Protein AF-A0A447TKM1-F1 (afdb_monomer)

pLDDT: mean 77.54, std 20.13, range [31.88, 95.56]

InterPro domains:
  IPR003439 ABC transporter-like, ATP-binding domain [PF00005] (3-108)
  IPR027417 P-loop containing nucleoside triphosphate hydrolase [G3DSA:3.40.50.300] (3-109)
  IPR027417 P-loop containing nucleoside triphosphate hydrolase [SSF52540] (2-111)
  IPR039421 Type 1 protein exporter [PTHR24221] (2-110)

Nearest PDB structures (foldseek):
  4q7l-assembly3_C  TM=9.413E-01  e=9.720E-08  Thermotoga maritima MSB8
  4q7m-assembly1_B  TM=8.800E-01  e=9.609E-07  Thermotoga maritima MSB8
  2fgk-assembly2_B  TM=8.480E-01  e=7.895E-07  Escherichia coli
  7ekl-assembly1_A  TM=8.953E-01  e=1.849E-06  Homo sapiens
  7ekm-assembly1_B  TM=8.953E-01  e=3.122E-06  Homo sapiens

Solvent-accessible surface area (backbone atoms only — not comparable to full-atom values): 9598 Å² total; per-residue (Å²): 136,85,78,88,85,82,87,86,84,60,92,91,66,87,84,85,91,83,75,63,90,88,70,42,67,69,54,53,55,35,46,77,66,58,78,48,85,79,96,68,90,84,59,65,60,98,82,42,51,63,85,82,52,55,66,67,67,52,51,77,73,50,92,82,85,62,96,79,78,80,73,61,75,36,23,67,63,58,56,60,30,66,82,45,76,86,58,51,72,67,56,50,51,50,52,29,48,79,65,73,36,44,67,61,52,61,69,38,58,40,100,86,74,46,68,36,89,80,68,44,58,22,72,66,68,70,60,60,75,65,79,84,72,83,84,83,82,81,89,132

Mean predicted aligned error: 11.64 Å

Foldseek 3Di:
DDPDDDDDDDPPDDDDDDDDPPPCPVVVVCVQLCVDDDPDDFDDDVNDTPVPDDSVVSVLPDDDDDPDDDQAQWAPQVSQCVNPVPDDPVRSLVVCVVVVNNVVQQPDADPVGDGRPPTDTRPVVVVVVVVVPDDDDDDD

Radius of gyration: 20.11 Å; Cα contacts (8 Å, |Δi|>4): 84; chains: 1; bounding box: 52×45×44 Å

Organism: Chromobacterium violaceum (NCBI:txid536)

Secondary structure (DSSP, 8-state):
---S------TT--------TTSSHHHHHHHHTTSS--SSS--EETTEEGGGS-HHHHHTT-----SSPPPPSS-HHHHHHTT-TT--HHHHHHHHHHTT-HHHHHH-B-TTS-BTTS---TTSSSGGGGTTS--PPP--

Sequence (140 aa):
MISGLNLTIRPGEKIGLVGRSGAGKSTIVNLLLRFYDLDGGRILIDGQDIAGVTQDSLRAKVGMVTQDTSLLHRSVRDNLLYGRPDASDEQMIEAARRAEADDFIRALTDPKGASATRRMSGSAASSCRAASGSASPSRG

Structure (mmCIF, N/CA/C/O backbone):
data_AF-A0A447TKM1-F1
#
_entry.id   AF-A0A447TKM1-F1
#
loop_
_atom_site.group_PDB
_atom_site.id
_atom_site.type_symbol
_atom_site.label_atom_id
_atom_site.label_alt_id
_atom_site.label_comp_id
_atom_site.label_asym_id
_atom_site.label_entity_id
_atom_site.label_seq_id
_atom_site.pdbx_PDB_ins_code
_atom_site.Cartn_x
_atom_site.Cartn_y
_atom_site.Cartn_z
_atom_site.occupancy
_atom_site.B_iso_or_equiv
_atom_site.auth_seq_id
_atom_site.auth_comp_id
_atom_site.auth_asym_id
_atom_site.auth_atom_id
_atom_site.pdbx_PDB_model_num
ATOM 1 N N . MET A 1 1 ? 1.033 4.183 21.525 1.00 61.50 1 MET A N 1
ATOM 2 C CA . MET A 1 1 ? -0.369 3.767 21.320 1.00 61.50 1 MET A CA 1
ATOM 3 C C . MET A 1 1 ? -1.129 4.890 20.644 1.00 61.50 1 MET A C 1
ATOM 5 O O . MET A 1 1 ? -0.795 6.046 20.877 1.00 61.50 1 MET A O 1
ATOM 9 N N . ILE A 1 2 ? -2.102 4.548 19.803 1.00 77.56 2 ILE A N 1
ATOM 10 C CA . ILE A 1 2 ? -3.022 5.501 19.172 1.00 77.56 2 ILE A CA 1
ATOM 11 C C . ILE A 1 2 ? -4.367 5.345 19.867 1.00 77.56 2 ILE A C 1
ATOM 13 O O . ILE A 1 2 ? -4.794 4.221 20.112 1.00 77.56 2 ILE A O 1
ATOM 17 N N . SER A 1 3 ? -5.029 6.454 20.181 1.00 81.81 3 SER A N 1
ATOM 18 C CA . SER A 1 3 ? -6.308 6.435 20.889 1.00 81.81 3 SER A CA 1
ATOM 19 C C . SER A 1 3 ? -7.255 7.460 20.276 1.00 81.81 3 SER A C 1
ATOM 21 O O . SER A 1 3 ? -6.844 8.581 19.987 1.00 81.81 3 SER A O 1
ATOM 23 N N . GLY A 1 4 ? -8.513 7.064 20.062 1.00 84.69 4 GLY A N 1
ATOM 24 C CA . GLY A 1 4 ? -9.586 7.964 19.621 1.00 84.69 4 GLY A CA 1
ATOM 25 C C . GLY A 1 4 ? -9.461 8.509 18.193 1.00 84.69 4 GLY A C 1
ATOM 26 O O . GLY A 1 4 ? -10.045 9.546 17.895 1.00 84.69 4 GLY A O 1
ATOM 27 N N . LEU A 1 5 ? -8.713 7.846 17.304 1.00 88.88 5 LEU A N 1
ATOM 28 C CA . LEU A 1 5 ? -8.632 8.258 15.902 1.00 88.88 5 LEU A CA 1
ATOM 29 C C . LEU A 1 5 ? -9.955 7.955 15.186 1.00 88.88 5 LEU A C 1
ATOM 31 O O . LEU A 1 5 ? -10.342 6.796 15.059 1.00 88.88 5 LEU A O 1
ATOM 35 N N . ASN A 1 6 ? -10.614 8.994 14.677 1.00 92.19 6 ASN A N 1
ATOM 36 C CA . ASN A 1 6 ? -11.766 8.874 13.791 1.00 92.19 6 ASN A CA 1
ATOM 37 C C . ASN A 1 6 ? -11.464 9.644 12.503 1.00 92.19 6 ASN A C 1
ATOM 39 O O . ASN A 1 6 ? -11.261 10.858 12.531 1.00 92.19 6 ASN A O 1
ATOM 43 N N . LEU A 1 7 ? -11.355 8.918 11.394 1.00 92.94 7 LEU A N 1
ATOM 44 C CA . LEU A 1 7 ? -10.967 9.453 10.096 1.00 92.94 7 LEU A CA 1
ATOM 45 C C . LEU A 1 7 ? -11.806 8.781 9.013 1.00 92.94 7 LEU A C 1
ATOM 47 O O . LEU A 1 7 ? -11.947 7.562 8.998 1.00 92.94 7 LEU A O 1
ATOM 51 N N . THR A 1 8 ? -12.331 9.580 8.092 1.00 94.94 8 THR A N 1
ATOM 52 C CA . THR A 1 8 ? -12.996 9.107 6.874 1.00 94.94 8 THR A CA 1
ATOM 53 C C . THR A 1 8 ? -12.262 9.705 5.685 1.00 94.94 8 THR A C 1
ATOM 55 O O . THR A 1 8 ? -12.073 10.917 5.642 1.00 94.94 8 THR A O 1
ATOM 58 N N . ILE A 1 9 ? -11.843 8.856 4.747 1.00 94.56 9 ILE A N 1
ATOM 59 C CA . ILE A 1 9 ? -11.157 9.252 3.512 1.00 94.56 9 ILE A CA 1
ATOM 60 C C . ILE A 1 9 ? -12.057 8.850 2.350 1.00 94.56 9 ILE A C 1
ATOM 62 O O . ILE A 1 9 ? -12.496 7.700 2.278 1.00 94.56 9 ILE A O 1
ATOM 66 N N . ARG A 1 10 ? -12.358 9.789 1.456 1.00 95.25 10 ARG A N 1
ATOM 67 C CA . ARG A 1 10 ? -13.191 9.534 0.276 1.00 95.25 10 ARG A CA 1
ATOM 68 C C . ARG A 1 10 ? -12.337 9.050 -0.901 1.00 95.25 10 ARG A C 1
ATOM 70 O O . ARG A 1 10 ? -11.150 9.378 -0.978 1.00 95.25 10 ARG A O 1
ATOM 77 N N . PRO A 1 11 ? -12.924 8.310 -1.859 1.00 94.00 11 PRO A N 1
ATOM 78 C CA . PRO A 1 11 ? -12.216 7.908 -3.069 1.00 94.00 11 PRO A CA 1
ATOM 79 C C . PRO A 1 11 ? -11.588 9.109 -3.790 1.00 94.00 11 PRO A C 1
ATOM 81 O O . PRO A 1 11 ? -12.251 10.115 -4.033 1.00 94.00 11 PRO A O 1
ATOM 84 N N . GLY A 1 12 ? -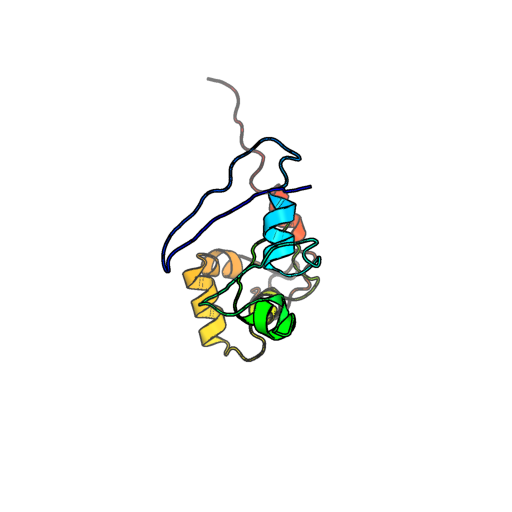10.303 8.996 -4.130 1.00 93.81 12 GLY A N 1
ATOM 85 C CA . GLY A 1 12 ? -9.543 10.043 -4.823 1.00 93.81 12 GLY A CA 1
ATOM 86 C C . GLY A 1 12 ? -8.932 11.125 -3.923 1.00 93.81 12 GLY A C 1
ATOM 87 O O . GLY A 1 12 ? -8.154 11.941 -4.421 1.00 93.81 12 GLY A O 1
ATOM 88 N N . GLU A 1 13 ? -9.215 11.134 -2.618 1.00 95.38 13 GLU A N 1
ATOM 89 C CA . GLU A 1 13 ? -8.589 12.084 -1.695 1.00 95.38 13 GLU A CA 1
ATOM 90 C C . GLU A 1 13 ? -7.118 11.740 -1.426 1.00 95.38 13 GLU A C 1
ATOM 92 O O . GLU A 1 13 ? -6.730 10.581 -1.266 1.00 95.38 13 GLU A O 1
ATOM 97 N N . LYS A 1 14 ? -6.286 12.783 -1.341 1.00 93.88 14 LYS A N 1
ATOM 98 C CA . LYS A 1 14 ? -4.880 12.684 -0.939 1.00 93.88 14 LYS A CA 1
ATOM 99 C C . LYS A 1 14 ? -4.741 13.249 0.468 1.00 93.88 14 LYS A C 1
ATOM 101 O O . LYS A 1 14 ? -4.996 14.431 0.680 1.00 93.88 14 LYS A O 1
ATOM 106 N N . ILE A 1 15 ? -4.314 12.414 1.411 1.00 92.75 15 ILE A N 1
ATOM 107 C CA . ILE A 1 15 ? -4.170 12.788 2.821 1.00 92.75 15 ILE A CA 1
ATOM 108 C C . ILE A 1 15 ? -2.698 12.722 3.226 1.00 92.75 15 ILE A C 1
ATOM 110 O O . ILE A 1 15 ? -2.008 11.743 2.949 1.00 92.75 15 ILE A O 1
ATOM 114 N N . GLY A 1 16 ? -2.223 13.767 3.906 1.00 92.44 16 GLY A N 1
ATOM 115 C CA . GLY A 1 16 ? -0.899 13.807 4.522 1.00 92.44 16 GLY A CA 1
ATOM 116 C C . GLY A 1 16 ? -0.992 13.603 6.031 1.00 92.44 16 GLY A C 1
ATOM 117 O O . GLY A 1 16 ? -1.682 14.354 6.716 1.00 92.44 16 GLY A O 1
ATOM 118 N N . LEU A 1 17 ? -0.273 12.614 6.564 1.00 89.75 17 LEU A N 1
ATOM 119 C CA . LEU A 1 17 ? -0.185 12.375 8.004 1.00 89.75 17 LEU A CA 1
ATOM 120 C C . LEU A 1 17 ? 1.103 12.987 8.572 1.00 89.75 17 LEU A C 1
ATOM 122 O O . LEU A 1 17 ? 2.198 12.460 8.366 1.00 89.75 17 LEU A O 1
ATOM 126 N N . VAL A 1 18 ? 0.971 14.080 9.325 1.00 90.62 18 VAL A N 1
ATOM 127 C CA . VAL A 1 18 ? 2.105 14.838 9.876 1.00 90.62 18 VAL A CA 1
ATOM 128 C C . VAL A 1 18 ? 2.118 14.757 11.399 1.00 90.62 18 VAL A C 1
ATOM 130 O O . VAL A 1 18 ? 1.084 14.796 12.057 1.00 90.62 18 VAL A O 1
ATOM 133 N N . GLY A 1 19 ? 3.310 14.639 11.979 1.00 88.81 19 GLY A N 1
ATOM 134 C CA . GLY A 1 19 ? 3.495 14.625 13.426 1.00 88.81 19 GLY A CA 1
ATOM 135 C C . GLY A 1 19 ? 4.938 14.329 13.808 1.00 88.81 19 GLY A C 1
ATOM 136 O O . GLY A 1 19 ? 5.716 13.829 12.989 1.00 88.81 19 GLY A O 1
ATOM 137 N N . ARG A 1 20 ? 5.294 14.596 15.069 1.00 91.00 20 ARG A N 1
ATOM 138 C CA . ARG A 1 20 ? 6.634 14.315 15.617 1.00 91.00 20 ARG A CA 1
ATOM 139 C C . ARG A 1 20 ? 7.030 12.842 15.434 1.00 91.00 20 ARG A C 1
ATOM 141 O O . ARG A 1 20 ? 6.180 11.967 15.228 1.00 91.00 20 ARG A O 1
ATOM 148 N N . SER A 1 21 ? 8.329 12.550 15.489 1.00 87.94 21 SER A N 1
ATOM 149 C CA . SER A 1 21 ? 8.788 11.157 15.564 1.00 87.94 21 SER A CA 1
ATOM 150 C C . SER A 1 21 ? 8.148 10.464 16.775 1.00 87.94 21 SER A C 1
ATOM 152 O O . SER A 1 21 ? 7.941 11.097 17.807 1.00 87.94 21 SER A O 1
ATOM 154 N N . GLY A 1 22 ? 7.739 9.204 16.618 1.00 84.50 22 GLY A N 1
ATOM 155 C CA . GLY A 1 22 ? 7.024 8.461 17.664 1.00 84.50 22 GLY A CA 1
ATOM 156 C C . GLY A 1 22 ? 5.528 8.776 17.818 1.00 84.50 22 GLY A C 1
ATOM 157 O O . GLY A 1 22 ? 4.853 8.085 18.570 1.00 84.50 22 GLY A O 1
ATOM 158 N N . ALA A 1 23 ? 4.958 9.726 17.064 1.00 86.81 23 ALA A N 1
ATOM 159 C CA . ALA A 1 23 ? 3.522 10.053 17.128 1.00 86.81 23 ALA A CA 1
ATOM 160 C C . ALA A 1 23 ? 2.573 8.941 16.614 1.00 86.81 23 ALA A C 1
ATOM 162 O O . ALA A 1 23 ? 1.373 9.159 16.510 1.00 86.81 23 ALA A O 1
ATOM 163 N N . GLY A 1 24 ? 3.095 7.764 16.250 1.00 88.69 24 GLY A N 1
ATOM 164 C CA . GLY A 1 24 ? 2.290 6.630 15.785 1.00 88.69 24 GLY A CA 1
ATOM 165 C C . GLY A 1 24 ? 2.007 6.598 14.281 1.00 88.69 24 GLY A C 1
ATOM 166 O O . GLY A 1 24 ? 1.210 5.784 13.840 1.00 88.69 24 GLY A O 1
ATOM 167 N N . LYS A 1 25 ? 2.671 7.422 13.459 1.00 91.38 25 LYS A N 1
ATOM 168 C CA . LYS A 1 25 ? 2.434 7.450 12.000 1.00 91.38 25 LYS A CA 1
ATOM 169 C C . LYS A 1 25 ? 2.609 6.080 11.340 1.00 91.38 25 LYS A C 1
ATOM 171 O O . LYS A 1 25 ? 1.712 5.599 10.657 1.00 91.38 25 LYS A O 1
ATOM 176 N N . SER A 1 26 ? 3.733 5.422 11.619 1.00 90.06 26 SER A N 1
ATOM 177 C CA . SER A 1 26 ? 4.002 4.067 11.132 1.00 90.06 26 SER A CA 1
ATOM 178 C C . SER A 1 26 ? 3.039 3.043 11.735 1.00 90.06 26 SER A C 1
ATOM 180 O O . SER A 1 26 ? 2.666 2.089 11.067 1.00 90.06 26 SER A O 1
ATOM 182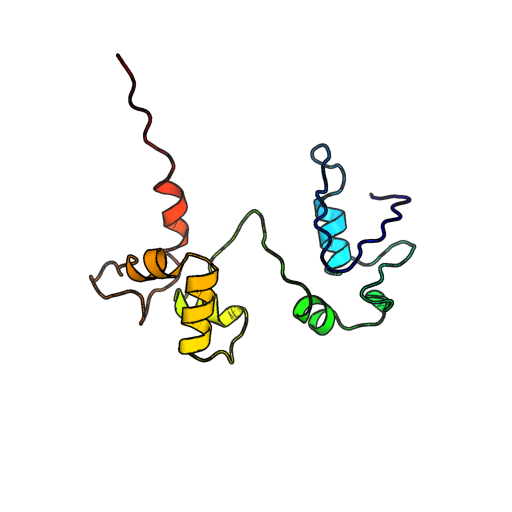 N N . THR A 1 27 ? 2.576 3.259 12.971 1.00 90.69 27 THR A N 1
ATOM 183 C CA . THR A 1 27 ? 1.566 2.404 13.607 1.00 90.69 27 THR A CA 1
ATOM 184 C C . THR A 1 27 ? 0.234 2.451 12.854 1.00 90.69 27 THR A C 1
ATOM 186 O O . THR A 1 27 ? -0.347 1.396 12.639 1.00 90.69 27 THR A O 1
ATOM 189 N N . ILE A 1 28 ? -0.220 3.623 12.382 1.00 90.88 28 ILE A N 1
ATOM 190 C CA . ILE A 1 28 ? -1.438 3.733 11.550 1.00 90.88 28 ILE A CA 1
ATOM 191 C C . ILE A 1 28 ? -1.295 2.899 10.280 1.00 90.88 28 ILE A C 1
ATOM 193 O O . ILE A 1 28 ? -2.164 2.089 9.971 1.00 90.88 28 ILE A O 1
ATOM 197 N N . VAL A 1 29 ? -0.182 3.072 9.567 1.00 90.25 29 VAL A N 1
ATOM 198 C CA . VAL A 1 29 ? 0.082 2.332 8.325 1.00 90.25 29 VAL A CA 1
ATOM 199 C C . VAL A 1 29 ? 0.121 0.823 8.585 1.00 90.25 29 VAL A C 1
ATOM 201 O O . VAL A 1 29 ? -0.4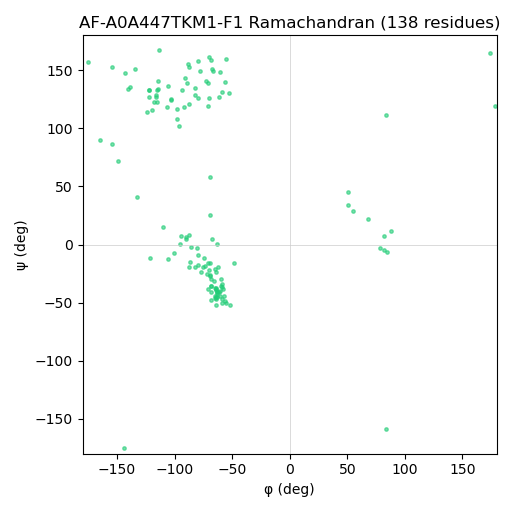54 0.049 7.824 1.00 90.25 29 VAL A O 1
ATOM 204 N N . ASN A 1 30 ? 0.722 0.401 9.699 1.00 90.62 30 ASN A N 1
ATOM 205 C CA . ASN A 1 30 ? 0.796 -1.010 10.062 1.00 90.62 30 ASN A CA 1
ATOM 206 C C . ASN A 1 30 ? -0.565 -1.615 10.431 1.00 90.62 30 ASN A C 1
ATOM 208 O O . ASN A 1 30 ? -0.817 -2.772 10.099 1.00 90.62 30 ASN A O 1
ATOM 212 N N . LEU A 1 31 ? -1.448 -0.850 11.076 1.00 92.00 31 LEU A N 1
ATOM 213 C CA . LEU A 1 31 ? -2.821 -1.278 11.365 1.00 92.00 31 LEU A CA 1
ATOM 214 C C . LEU A 1 31 ? -3.659 -1.385 10.083 1.00 92.00 31 LEU A C 1
ATOM 216 O O . LEU A 1 31 ? -4.371 -2.369 9.909 1.00 92.00 31 LEU A O 1
ATOM 220 N N . LEU A 1 32 ? -3.520 -0.435 9.148 1.00 91.62 32 LEU A N 1
ATOM 221 C CA . LEU A 1 32 ? -4.199 -0.476 7.842 1.00 91.62 32 LEU A CA 1
ATOM 222 C C . LEU A 1 32 ? -3.828 -1.722 7.024 1.00 91.62 32 LEU A C 1
ATOM 224 O O . LEU A 1 32 ? -4.671 -2.281 6.329 1.00 91.62 32 LEU A O 1
ATOM 228 N N . LEU A 1 33 ? -2.575 -2.172 7.124 1.00 90.81 33 LEU A N 1
ATOM 229 C CA . LEU A 1 33 ? -2.070 -3.386 6.468 1.00 90.81 33 LEU A CA 1
ATOM 230 C C . LEU A 1 33 ? -2.216 -4.650 7.321 1.00 90.81 33 LEU A C 1
ATOM 232 O O . LEU A 1 33 ? -1.732 -5.725 6.934 1.00 90.81 33 LEU A O 1
ATOM 236 N N . ARG A 1 34 ? -2.863 -4.506 8.483 1.00 92.31 34 ARG A N 1
ATOM 237 C CA . ARG A 1 34 ? -3.131 -5.561 9.455 1.00 92.31 34 ARG A CA 1
ATOM 238 C C . ARG A 1 34 ? -1.874 -6.363 9.818 1.00 92.31 34 ARG A C 1
ATOM 240 O O . ARG A 1 34 ? -1.878 -7.590 9.839 1.00 92.31 34 ARG A O 1
ATOM 247 N N . PHE A 1 35 ? -0.770 -5.654 10.065 1.00 89.75 35 PHE A N 1
ATOM 248 C CA . PHE A 1 35 ? 0.420 -6.228 10.709 1.00 89.75 35 PHE A CA 1
ATOM 249 C C . PHE A 1 35 ? 0.221 -6.417 12.219 1.00 89.75 35 PHE A C 1
ATOM 251 O O . PHE A 1 35 ? 0.929 -7.210 12.830 1.00 89.75 35 PHE A O 1
ATOM 258 N N . TYR A 1 36 ? -0.750 -5.707 12.795 1.00 89.81 36 TYR A N 1
ATOM 259 C CA . TYR A 1 36 ? -1.221 -5.868 14.166 1.00 89.81 36 TYR A CA 1
ATOM 260 C C . TYR A 1 36 ? -2.748 -5.875 14.166 1.00 89.81 36 TYR A C 1
ATOM 262 O O . TYR A 1 36 ? -3.366 -5.241 13.303 1.00 89.81 36 TYR A O 1
ATOM 270 N N . ASP A 1 37 ? -3.339 -6.566 15.136 1.00 87.06 37 ASP A N 1
ATOM 271 C CA . ASP A 1 37 ? -4.776 -6.504 15.378 1.00 87.06 37 ASP A CA 1
ATOM 272 C C . ASP A 1 37 ? -5.143 -5.238 16.168 1.00 87.06 37 ASP A C 1
ATOM 274 O O . ASP A 1 37 ? -4.304 -4.604 16.813 1.00 87.06 37 ASP A O 1
ATOM 278 N N . LEU A 1 38 ? -6.408 -4.834 16.062 1.00 88.81 38 LEU A N 1
ATOM 279 C CA . LEU A 1 38 ? -6.942 -3.670 16.762 1.00 88.81 38 LEU A CA 1
ATOM 280 C C . LEU A 1 38 ? -7.320 -4.055 18.195 1.00 88.81 38 LEU A C 1
ATOM 282 O O . LEU A 1 38 ? -8.119 -4.965 18.394 1.00 88.81 38 LEU A O 1
ATOM 286 N N . ASP A 1 39 ? -6.839 -3.293 19.178 1.00 86.75 39 ASP A N 1
ATOM 287 C CA . ASP A 1 39 ? -7.285 -3.428 20.574 1.00 86.75 39 ASP A CA 1
ATOM 288 C C . ASP A 1 39 ? -8.734 -2.931 20.771 1.00 86.75 39 ASP A C 1
ATOM 290 O O . ASP A 1 39 ? -9.411 -3.297 21.730 1.00 86.75 39 ASP A O 1
ATOM 294 N N . GLY A 1 40 ? -9.224 -2.077 19.865 1.00 88.56 40 GLY A N 1
ATOM 295 C CA . GLY A 1 40 ? -10.586 -1.554 19.886 1.00 88.56 40 GLY A CA 1
ATOM 296 C C . GLY A 1 40 ? -10.926 -0.690 18.671 1.00 88.56 40 GLY A C 1
ATOM 297 O O . GLY A 1 40 ? -10.051 -0.121 18.017 1.00 88.56 40 GLY A O 1
ATOM 298 N N . GLY A 1 41 ? -12.224 -0.575 18.383 1.00 92.31 41 GLY A N 1
ATOM 299 C CA . GLY A 1 41 ? -12.734 0.108 17.192 1.00 92.31 41 GLY A CA 1
ATOM 300 C C . GLY A 1 41 ? -12.734 -0.791 15.953 1.00 92.31 41 GLY A C 1
ATOM 301 O O . GLY A 1 41 ? -12.756 -2.012 16.066 1.00 92.31 41 GLY A O 1
ATOM 302 N N . ARG A 1 42 ? -12.759 -0.176 14.766 1.00 94.94 42 ARG A N 1
ATOM 303 C CA . ARG A 1 42 ? -12.740 -0.879 13.475 1.00 94.94 42 ARG A CA 1
ATOM 304 C C . ARG A 1 42 ? -12.154 -0.002 12.379 1.00 94.94 42 ARG A C 1
ATOM 306 O O . ARG A 1 42 ? -12.282 1.222 12.434 1.00 94.94 42 ARG A O 1
ATOM 313 N N . ILE A 1 43 ? -11.569 -0.635 11.371 1.00 95.25 43 ILE A N 1
ATOM 314 C CA . ILE A 1 43 ? -11.115 0.017 10.142 1.00 95.25 43 ILE A CA 1
ATOM 315 C C . ILE A 1 43 ? -11.941 -0.558 8.997 1.00 95.25 43 ILE A C 1
ATOM 317 O O . ILE A 1 43 ? -12.038 -1.774 8.846 1.00 95.25 43 ILE A O 1
ATOM 321 N N . LEU A 1 44 ? -12.531 0.327 8.198 1.00 95.19 44 LEU A N 1
ATOM 322 C CA . LEU A 1 44 ? -13.374 -0.040 7.067 1.00 95.19 44 LEU A CA 1
ATOM 323 C C . LEU A 1 44 ? -12.703 0.398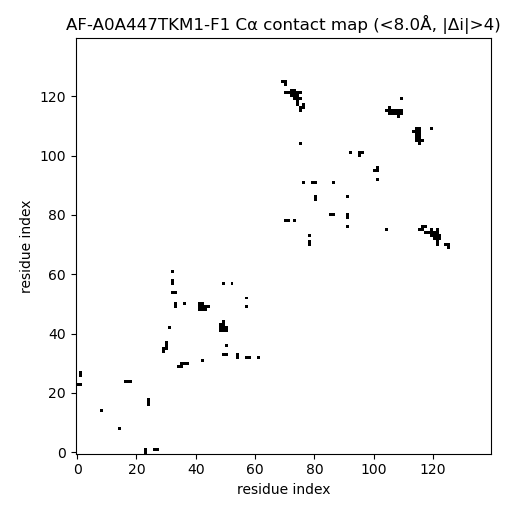 5.764 1.00 95.19 44 LEU A C 1
ATOM 325 O O . LEU A 1 44 ? -12.262 1.544 5.662 1.00 95.19 44 LEU A O 1
ATOM 329 N N . ILE A 1 45 ? -12.678 -0.483 4.768 1.00 93.75 45 ILE A N 1
ATOM 330 C CA . ILE A 1 45 ? -12.346 -0.149 3.377 1.00 93.75 45 ILE A CA 1
ATOM 331 C C . ILE A 1 45 ? -13.584 -0.462 2.545 1.00 93.75 45 ILE A C 1
ATOM 333 O O . ILE A 1 45 ? -14.105 -1.570 2.620 1.00 93.75 45 ILE A O 1
ATOM 337 N N . ASP A 1 46 ? -14.104 0.534 1.827 1.00 91.19 46 ASP A N 1
ATOM 338 C CA . ASP A 1 46 ? -15.358 0.431 1.063 1.00 91.19 46 ASP A CA 1
ATOM 339 C C . ASP A 1 46 ? -16.542 -0.120 1.888 1.00 91.19 46 ASP A C 1
ATOM 341 O O . ASP A 1 46 ? -17.412 -0.832 1.394 1.00 91.19 46 ASP A O 1
ATOM 345 N N . GLY A 1 47 ? -16.569 0.207 3.185 1.00 92.38 47 GLY A N 1
ATOM 346 C CA . GLY A 1 47 ? -17.595 -0.247 4.131 1.00 92.38 47 GLY A CA 1
ATOM 347 C C . GLY A 1 47 ? -17.381 -1.654 4.701 1.00 92.38 47 GLY A C 1
ATOM 348 O O . GLY A 1 47 ? -18.118 -2.048 5.604 1.00 92.38 47 GLY A O 1
ATOM 349 N N . GLN A 1 48 ? -16.367 -2.390 4.244 1.00 94.00 48 GLN A N 1
ATOM 350 C CA . GLN A 1 48 ? -16.024 -3.717 4.748 1.00 94.00 48 GLN A CA 1
ATOM 351 C C . GLN A 1 48 ? -14.957 -3.637 5.844 1.00 94.00 48 GLN A C 1
ATOM 353 O O . GLN A 1 48 ? -13.936 -2.970 5.682 1.00 94.00 48 GLN A O 1
ATOM 358 N N . ASP A 1 49 ? -15.179 -4.341 6.957 1.00 95.56 49 ASP A N 1
ATOM 359 C CA . ASP A 1 49 ? -14.198 -4.433 8.040 1.00 95.56 49 ASP A CA 1
ATOM 360 C C . ASP A 1 49 ? -12.984 -5.267 7.619 1.00 95.56 49 ASP A C 1
ATOM 362 O O . ASP A 1 49 ? -13.117 -6.422 7.199 1.00 95.56 49 ASP A O 1
ATOM 366 N N . ILE A 1 50 ? -11.790 -4.690 7.767 1.00 94.88 50 ILE A N 1
ATOM 367 C CA . ILE A 1 50 ? -10.530 -5.357 7.425 1.00 94.88 50 ILE A CA 1
ATOM 368 C C . ILE A 1 50 ? -10.242 -6.579 8.315 1.00 94.88 50 ILE A C 1
ATOM 370 O O . ILE A 1 50 ? -9.462 -7.458 7.931 1.00 94.88 50 ILE A O 1
ATOM 374 N N . ALA A 1 51 ? -10.856 -6.658 9.501 1.00 92.81 51 ALA A N 1
ATOM 375 C CA . ALA A 1 51 ? -10.748 -7.817 10.384 1.00 92.81 51 ALA A CA 1
ATOM 376 C C . ALA A 1 51 ? -11.474 -9.048 9.808 1.00 92.81 51 ALA A C 1
ATOM 378 O O . ALA A 1 51 ? -11.065 -10.181 10.069 1.00 92.81 51 ALA A O 1
ATOM 379 N N . GLY A 1 52 ? -12.507 -8.829 8.985 1.00 92.06 52 GLY A N 1
ATOM 380 C CA . GLY A 1 52 ? -13.332 -9.877 8.378 1.00 92.06 52 GLY A CA 1
ATOM 381 C C . GLY A 1 52 ? -12.795 -10.456 7.064 1.00 92.06 52 GLY A C 1
ATOM 382 O O . GLY A 1 52 ? -13.416 -11.359 6.509 1.00 92.06 52 GLY A O 1
ATOM 383 N N . VAL A 1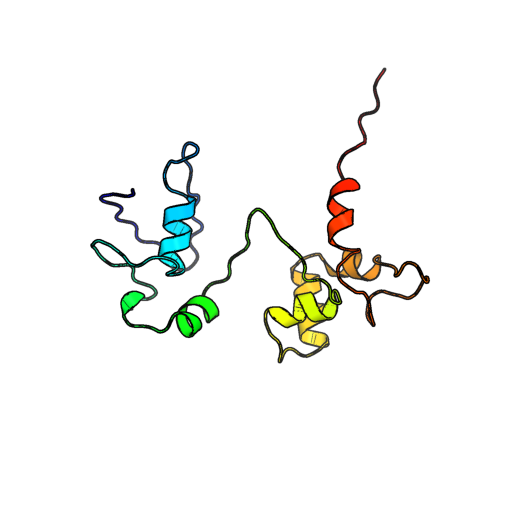 53 ? -11.669 -9.956 6.548 1.00 93.12 53 VAL A N 1
ATOM 384 C CA . VAL A 1 53 ? -11.044 -10.434 5.299 1.00 93.12 53 VAL A CA 1
ATOM 385 C C . VAL A 1 53 ? -9.700 -11.107 5.558 1.00 93.12 53 VAL A C 1
ATOM 387 O O . VAL A 1 53 ? -9.137 -11.000 6.646 1.00 93.12 53 VAL A O 1
ATOM 390 N N . THR A 1 54 ? -9.150 -11.808 4.567 1.00 92.50 54 THR A N 1
ATOM 391 C CA . THR A 1 54 ? -7.790 -12.360 4.672 1.00 92.50 54 THR A CA 1
ATOM 392 C C . THR A 1 54 ? -6.748 -11.265 4.439 1.00 92.50 54 THR A C 1
ATOM 394 O O . THR A 1 54 ? -6.979 -10.343 3.652 1.00 92.50 54 THR A O 1
ATOM 397 N N . GLN A 1 55 ? -5.575 -11.375 5.074 1.00 91.69 55 GLN A N 1
ATOM 398 C CA . GLN A 1 55 ? -4.480 -10.415 4.867 1.00 91.69 55 GLN A CA 1
ATOM 399 C C . GLN A 1 55 ? -4.051 -10.340 3.396 1.00 91.69 55 GLN A C 1
ATOM 401 O O . GLN A 1 55 ? -3.795 -9.247 2.896 1.00 91.69 55 GLN A O 1
ATOM 406 N N . ASP A 1 56 ? -4.025 -11.473 2.694 1.00 91.56 56 ASP A N 1
ATOM 407 C CA . ASP A 1 56 ? -3.646 -11.525 1.280 1.00 91.56 56 ASP A CA 1
ATOM 408 C C . ASP A 1 56 ? -4.630 -10.743 0.407 1.00 91.56 56 ASP A C 1
ATOM 410 O O . ASP A 1 56 ? -4.216 -9.924 -0.413 1.00 91.56 56 ASP A O 1
ATOM 414 N N . SER A 1 57 ? -5.939 -10.924 0.627 1.00 92.00 57 SER A N 1
ATOM 415 C CA . SER A 1 57 ? -6.968 -10.191 -0.121 1.00 92.00 57 SER A CA 1
ATOM 416 C C . SER A 1 57 ? -6.914 -8.683 0.139 1.00 92.00 57 SER A C 1
ATOM 418 O O . SER A 1 57 ? -7.051 -7.896 -0.796 1.00 92.00 57 SER A O 1
ATOM 420 N N . LEU A 1 58 ? -6.645 -8.282 1.386 1.00 93.50 58 LEU A N 1
ATOM 421 C CA . LEU A 1 58 ? -6.480 -6.886 1.781 1.00 93.50 58 LEU A CA 1
ATOM 422 C C . LEU A 1 58 ? -5.258 -6.262 1.096 1.00 93.50 58 LEU A C 1
ATOM 424 O O . LEU A 1 58 ? -5.361 -5.222 0.447 1.00 93.50 58 LEU A O 1
ATOM 428 N N . ARG A 1 59 ? -4.097 -6.913 1.200 1.00 92.62 59 ARG A N 1
ATOM 429 C CA . ARG A 1 59 ? -2.830 -6.400 0.657 1.00 92.62 59 ARG A CA 1
ATOM 430 C C . ARG A 1 59 ? -2.808 -6.390 -0.866 1.00 92.62 59 ARG A C 1
ATOM 432 O O . ARG A 1 59 ? -2.221 -5.485 -1.444 1.00 92.62 59 ARG A O 1
ATOM 439 N N . ALA A 1 60 ? -3.518 -7.305 -1.524 1.00 89.50 60 ALA A N 1
ATOM 440 C CA . ALA A 1 60 ? -3.699 -7.265 -2.975 1.00 89.50 60 ALA A CA 1
ATOM 441 C C . ALA A 1 60 ? -4.446 -6.005 -3.462 1.00 89.50 60 ALA A C 1
ATOM 443 O O . ALA A 1 60 ? -4.369 -5.664 -4.643 1.00 89.50 60 ALA A O 1
ATOM 444 N N . LYS A 1 61 ? -5.178 -5.311 -2.577 1.00 90.06 61 LYS A N 1
ATOM 445 C CA . LYS A 1 61 ? -5.901 -4.064 -2.879 1.00 90.06 61 LYS A CA 1
ATOM 446 C C . LYS A 1 61 ? -5.170 -2.803 -2.418 1.00 90.06 61 LYS A C 1
ATOM 448 O O . LYS A 1 61 ? -5.608 -1.706 -2.758 1.00 90.06 61 LYS A O 1
ATOM 453 N N . VAL A 1 62 ? -4.066 -2.934 -1.682 1.00 90.56 62 VAL A N 1
ATOM 454 C CA . VAL A 1 62 ? -3.325 -1.801 -1.115 1.00 90.56 62 VAL A CA 1
ATOM 455 C C . VAL A 1 62 ? -1.901 -1.778 -1.658 1.00 90.56 62 VAL A C 1
ATOM 457 O O . VAL A 1 62 ? -1.091 -2.653 -1.368 1.00 90.56 62 VAL A O 1
ATOM 460 N N . GLY A 1 63 ? -1.568 -0.729 -2.410 1.00 89.25 63 GLY A N 1
ATOM 461 C CA . GLY A 1 63 ? -0.184 -0.434 -2.774 1.00 89.25 63 GLY A CA 1
ATOM 462 C C . GLY A 1 63 ? 0.546 0.255 -1.621 1.00 89.25 63 GLY A C 1
ATOM 463 O O . GLY A 1 63 ? 0.084 1.283 -1.129 1.00 89.25 63 GLY A O 1
ATOM 464 N N . MET A 1 64 ? 1.694 -0.282 -1.206 1.00 87.81 64 MET A N 1
ATOM 465 C CA . MET A 1 64 ? 2.557 0.328 -0.191 1.00 87.81 64 MET A CA 1
ATOM 466 C C . MET A 1 64 ? 3.952 0.576 -0.763 1.00 87.81 64 MET A C 1
ATOM 468 O O . MET A 1 64 ? 4.563 -0.322 -1.337 1.00 87.81 64 MET A O 1
ATOM 472 N N . VAL A 1 65 ? 4.476 1.782 -0.543 1.00 86.44 65 VAL A N 1
ATOM 473 C CA . VAL A 1 65 ? 5.879 2.128 -0.797 1.00 86.44 65 VAL A CA 1
ATOM 474 C C . VAL A 1 65 ? 6.527 2.463 0.544 1.00 86.44 65 VAL A C 1
ATOM 476 O O . VAL A 1 65 ? 6.038 3.323 1.277 1.00 86.44 65 VAL A O 1
ATOM 479 N N . THR A 1 66 ? 7.595 1.750 0.896 1.00 80.81 66 THR A N 1
ATOM 480 C CA . THR A 1 66 ? 8.317 1.924 2.163 1.00 80.81 66 THR A CA 1
ATOM 481 C C . THR A 1 66 ? 9.403 2.990 2.042 1.00 80.81 66 THR A C 1
ATOM 483 O O . THR A 1 66 ? 9.966 3.199 0.969 1.00 80.81 66 THR A O 1
ATOM 486 N N . GLN A 1 67 ? 9.732 3.644 3.161 1.00 73.75 67 GLN A N 1
ATOM 487 C CA . GLN A 1 67 ? 10.817 4.632 3.228 1.00 73.75 67 GLN A CA 1
ATOM 488 C C . GLN A 1 67 ? 12.180 4.008 2.868 1.00 73.75 67 GLN A C 1
ATOM 490 O O . GLN A 1 67 ? 12.937 4.563 2.068 1.00 73.75 67 GLN A O 1
ATOM 495 N N . ASP A 1 68 ? 12.448 2.820 3.412 1.00 72.81 68 ASP A N 1
ATOM 496 C CA . ASP A 1 68 ? 13.586 1.987 3.045 1.00 72.81 68 ASP A CA 1
ATOM 497 C C . ASP A 1 68 ? 13.121 0.958 2.013 1.00 72.81 68 ASP A C 1
ATOM 499 O O . ASP A 1 68 ? 12.428 -0.010 2.332 1.00 72.81 68 ASP A O 1
ATOM 503 N N . THR A 1 69 ? 13.438 1.201 0.743 1.00 65.56 69 THR A N 1
ATOM 504 C CA . THR A 1 69 ? 13.151 0.257 -0.342 1.00 65.56 69 THR A CA 1
ATOM 505 C C . THR A 1 69 ? 14.357 -0.652 -0.548 1.00 65.56 69 THR A C 1
ATOM 507 O O . THR A 1 69 ? 15.437 -0.177 -0.905 1.00 65.56 69 THR A O 1
ATOM 510 N N . SER A 1 70 ? 14.173 -1.958 -0.350 1.00 69.12 70 SER A N 1
ATOM 511 C CA . SER A 1 70 ? 15.170 -2.974 -0.695 1.00 69.12 70 SER A CA 1
ATOM 512 C C . SER A 1 70 ? 14.764 -3.675 -1.982 1.00 69.12 70 SER A C 1
ATOM 514 O O . SER A 1 70 ? 13.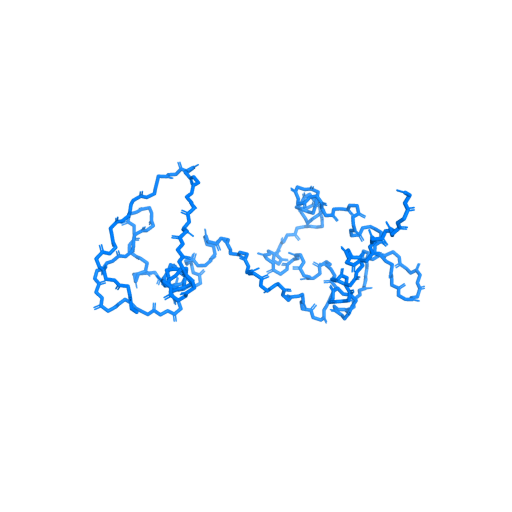669 -4.223 -2.087 1.00 69.12 70 SER A O 1
ATOM 516 N N . LEU A 1 71 ? 15.662 -3.678 -2.962 1.00 77.19 71 LEU A N 1
ATOM 517 C CA . LEU A 1 71 ? 15.511 -4.513 -4.146 1.00 77.19 71 LEU A CA 1
ATOM 518 C C . LEU A 1 71 ? 16.004 -5.916 -3.810 1.00 77.19 71 LEU A C 1
ATOM 520 O O . LEU A 1 71 ? 17.053 -6.076 -3.184 1.00 77.19 71 LEU A O 1
ATOM 524 N N . LEU A 1 72 ? 15.246 -6.939 -4.208 1.00 77.12 72 LEU A N 1
ATOM 525 C CA . LEU A 1 72 ? 15.690 -8.314 -4.008 1.00 77.12 72 LEU A CA 1
ATOM 526 C C . LEU A 1 72 ? 16.910 -8.581 -4.891 1.00 77.12 72 LEU A C 1
ATOM 528 O O . LEU A 1 72 ? 17.020 -8.019 -5.985 1.00 77.12 72 LEU A O 1
ATOM 532 N N . HIS A 1 73 ? 17.783 -9.490 -4.445 1.00 81.12 73 HIS A N 1
ATOM 533 C CA . HIS A 1 73 ? 18.992 -9.928 -5.151 1.00 81.12 73 HIS A CA 1
ATOM 534 C C . HIS A 1 73 ? 18.689 -10.760 -6.420 1.00 81.12 73 HIS A C 1
ATOM 536 O O . HIS A 1 73 ? 19.145 -11.886 -6.581 1.00 81.12 73 HIS A O 1
ATOM 542 N N . ARG A 1 74 ? 17.932 -10.181 -7.354 1.00 75.69 74 ARG A N 1
ATOM 543 C CA . ARG A 1 74 ? 17.479 -10.732 -8.643 1.00 75.69 74 ARG A CA 1
ATOM 544 C C . ARG A 1 74 ? 17.442 -9.631 -9.710 1.00 75.69 74 ARG A C 1
ATOM 546 O O . ARG A 1 74 ? 17.840 -8.501 -9.425 1.00 75.69 74 ARG A O 1
ATOM 553 N N . SER A 1 75 ? 16.958 -9.936 -10.913 1.00 81.44 75 SER A N 1
ATOM 554 C CA . SER A 1 75 ? 16.952 -8.952 -12.002 1.00 81.44 75 SER A CA 1
ATOM 555 C C . SER A 1 75 ? 15.986 -7.813 -11.764 1.00 81.44 75 SER A C 1
ATOM 557 O O . SER A 1 75 ? 15.055 -7.914 -10.966 1.00 81.44 75 SER A O 1
ATOM 559 N N . VAL A 1 76 ? 16.231 -6.693 -12.443 1.00 83.88 76 VAL A N 1
ATOM 560 C CA . VAL A 1 76 ? 15.302 -5.560 -12.444 1.00 83.88 76 VAL A CA 1
ATOM 561 C C . VAL A 1 76 ? 13.940 -6.028 -12.949 1.00 83.88 76 VAL A C 1
ATOM 563 O O . VAL A 1 76 ? 12.939 -5.778 -12.288 1.00 83.88 76 VAL A O 1
ATOM 566 N N . ARG A 1 77 ? 13.918 -6.816 -14.033 1.00 85.00 77 ARG A N 1
ATOM 567 C CA . ARG A 1 77 ? 12.714 -7.488 -14.540 1.00 85.00 77 ARG A CA 1
ATOM 568 C C . ARG A 1 77 ? 12.003 -8.289 -13.449 1.00 85.00 77 ARG A C 1
ATOM 570 O O . ARG A 1 77 ? 10.821 -8.071 -13.215 1.00 85.00 77 ARG A O 1
ATOM 577 N N . ASP A 1 78 ? 12.713 -9.161 -12.737 1.00 84.19 78 ASP A N 1
ATOM 578 C CA . ASP A 1 78 ? 12.089 -9.993 -11.698 1.00 84.19 78 ASP A CA 1
ATOM 579 C C . ASP A 1 78 ? 11.649 -9.172 -10.476 1.00 84.19 78 ASP A C 1
ATOM 581 O O . ASP A 1 78 ? 10.720 -9.557 -9.770 1.00 84.19 78 ASP A O 1
ATOM 585 N N . ASN A 1 79 ? 12.294 -8.031 -10.212 1.00 86.69 79 ASN A N 1
ATOM 586 C CA . ASN A 1 79 ? 11.839 -7.076 -9.204 1.00 86.69 79 ASN A CA 1
ATOM 587 C C . ASN A 1 79 ? 10.559 -6.346 -9.628 1.00 86.69 79 ASN A C 1
ATOM 589 O O . ASN A 1 79 ? 9.688 -6.164 -8.783 1.00 86.69 79 ASN A O 1
ATOM 593 N N . LEU A 1 80 ? 10.414 -5.981 -10.905 1.00 87.25 80 LEU A N 1
ATOM 594 C CA . LEU A 1 80 ? 9.187 -5.373 -11.434 1.00 87.25 80 LEU A CA 1
ATOM 595 C C . LEU A 1 80 ? 8.027 -6.375 -11.442 1.00 87.25 80 LEU A C 1
ATOM 597 O O . LEU A 1 80 ? 6.942 -6.080 -10.941 1.00 87.25 80 LEU A O 1
ATOM 601 N N . LEU A 1 81 ? 8.271 -7.587 -11.946 1.00 88.50 81 LEU A N 1
ATOM 602 C CA . LEU A 1 81 ? 7.262 -8.646 -12.016 1.00 88.50 81 LEU A CA 1
ATOM 603 C C . LEU A 1 81 ? 6.872 -9.193 -10.647 1.00 88.50 81 LEU A C 1
ATOM 605 O O . LEU A 1 81 ? 5.820 -9.799 -10.511 1.00 88.50 81 LEU A O 1
ATOM 609 N N . TYR A 1 82 ? 7.647 -8.941 -9.598 1.00 86.06 82 TYR A N 1
ATOM 610 C CA . TYR A 1 82 ? 7.257 -9.346 -8.251 1.00 86.06 82 TYR A CA 1
ATOM 611 C C . TYR A 1 82 ? 5.926 -8.752 -7.787 1.00 86.06 82 TYR A C 1
ATOM 613 O O . TYR A 1 82 ? 5.186 -9.422 -7.075 1.00 86.06 82 TYR A O 1
ATOM 621 N N . GLY A 1 83 ? 5.607 -7.521 -8.201 1.00 84.38 83 GLY A N 1
ATOM 622 C CA . GLY A 1 83 ? 4.317 -6.905 -7.883 1.00 84.38 83 GLY A CA 1
ATOM 623 C C . GLY A 1 83 ? 3.144 -7.529 -8.646 1.00 84.38 83 GLY A C 1
ATOM 624 O O . GLY A 1 83 ? 2.009 -7.467 -8.181 1.00 84.38 83 GLY A O 1
ATOM 625 N N . ARG A 1 84 ? 3.408 -8.134 -9.811 1.00 87.75 84 ARG A N 1
ATOM 626 C CA . ARG A 1 84 ? 2.414 -8.819 -10.645 1.00 87.75 84 ARG A CA 1
ATOM 627 C C . ARG A 1 84 ? 3.100 -9.897 -11.503 1.00 87.75 84 ARG A C 1
ATOM 629 O O . ARG A 1 84 ? 3.468 -9.603 -12.642 1.00 87.75 84 ARG A O 1
ATOM 636 N N . PRO A 1 85 ? 3.268 -11.125 -10.974 1.00 87.56 85 PRO A N 1
ATOM 637 C CA . PRO A 1 85 ? 4.056 -12.174 -11.631 1.00 87.56 85 PRO A CA 1
ATOM 638 C C . PRO A 1 85 ? 3.542 -12.565 -13.018 1.00 87.56 85 PRO A C 1
ATOM 640 O O . PRO A 1 85 ? 4.333 -12.910 -13.889 1.00 87.56 85 PRO A O 1
ATOM 643 N N . ASP A 1 86 ? 2.230 -12.442 -13.229 1.00 89.31 86 ASP A N 1
ATOM 644 C CA . ASP A 1 86 ? 1.553 -12.812 -14.475 1.00 89.31 86 ASP A CA 1
ATOM 645 C C . ASP A 1 86 ? 1.522 -11.677 -15.518 1.00 89.31 86 ASP A C 1
ATOM 647 O O . ASP A 1 86 ? 0.803 -11.766 -16.514 1.00 89.31 86 ASP A O 1
ATOM 651 N N . ALA A 1 87 ? 2.229 -10.564 -15.285 1.00 91.44 87 ALA A N 1
ATOM 652 C CA . ALA A 1 87 ? 2.276 -9.460 -16.241 1.00 91.44 87 ALA A CA 1
ATOM 653 C C . ALA A 1 87 ? 3.100 -9.829 -17.485 1.00 91.44 87 ALA A C 1
ATOM 655 O O . ALA A 1 87 ? 4.176 -10.422 -17.384 1.00 91.44 87 ALA A O 1
ATOM 656 N N . SER A 1 88 ? 2.618 -9.430 -18.666 1.00 92.50 88 SER A N 1
ATOM 657 C CA . SER A 1 88 ? 3.396 -9.560 -19.903 1.00 92.50 88 SER A CA 1
ATOM 658 C C . SER A 1 88 ? 4.581 -8.588 -19.920 1.00 92.50 88 SER A C 1
ATOM 660 O O . SER A 1 88 ? 4.586 -7.575 -19.214 1.00 92.50 88 SER A O 1
ATOM 662 N N . ASP A 1 89 ? 5.576 -8.852 -20.772 1.00 87.88 89 ASP A N 1
ATOM 663 C CA . ASP A 1 89 ? 6.719 -7.943 -20.938 1.00 87.88 89 ASP A CA 1
ATOM 664 C C . ASP A 1 89 ? 6.271 -6.536 -21.376 1.00 87.88 89 ASP A C 1
ATOM 666 O O . ASP A 1 89 ? 6.806 -5.540 -20.895 1.00 87.88 89 ASP A O 1
ATOM 670 N N . GLU A 1 90 ? 5.241 -6.435 -22.221 1.00 92.00 90 GLU A N 1
ATOM 671 C CA . GLU A 1 90 ? 4.655 -5.152 -22.633 1.00 92.00 90 GLU A CA 1
ATOM 672 C C . GLU A 1 90 ? 4.051 -4.390 -21.447 1.00 92.00 90 GLU A C 1
ATOM 674 O O . GLU A 1 90 ? 4.311 -3.200 -21.276 1.00 92.00 90 GLU A O 1
ATOM 679 N N . GLN A 1 91 ? 3.290 -5.078 -20.589 1.00 92.50 91 GLN A N 1
ATOM 680 C CA . GLN A 1 91 ? 2.703 -4.480 -19.386 1.00 92.50 91 GLN A CA 1
ATOM 681 C C . GLN A 1 91 ? 3.776 -4.034 -18.393 1.00 92.50 91 GLN A C 1
ATOM 683 O O . GLN A 1 91 ? 3.632 -2.990 -17.756 1.00 92.50 91 GLN A O 1
ATOM 688 N N . MET A 1 92 ? 4.854 -4.809 -18.267 1.00 91.75 92 MET A N 1
ATOM 689 C CA . MET A 1 92 ? 5.995 -4.454 -17.431 1.00 91.75 92 MET A CA 1
ATOM 690 C C . MET A 1 92 ? 6.699 -3.193 -17.949 1.00 91.75 92 MET A C 1
ATOM 692 O O . MET A 1 92 ? 6.981 -2.291 -17.159 1.00 91.75 92 MET A O 1
ATOM 696 N N . ILE A 1 93 ? 6.969 -3.109 -19.256 1.00 89.44 93 ILE A N 1
ATOM 697 C CA . ILE A 1 93 ? 7.615 -1.937 -19.872 1.00 89.44 93 ILE A CA 1
ATOM 698 C C . ILE A 1 93 ? 6.729 -0.699 -19.717 1.00 89.44 93 ILE A C 1
ATOM 700 O O . ILE A 1 93 ? 7.219 0.367 -19.348 1.00 89.44 93 ILE A O 1
ATOM 704 N N . GLU A 1 94 ? 5.422 -0.834 -19.935 1.00 92.06 94 GLU A N 1
ATOM 705 C CA . GLU A 1 94 ? 4.483 0.272 -19.750 1.00 92.06 94 GLU A CA 1
ATOM 706 C C . GLU A 1 94 ? 4.427 0.740 -18.289 1.00 92.06 94 GLU A C 1
ATOM 708 O O . GLU A 1 94 ? 4.441 1.939 -18.012 1.00 92.06 94 GLU A O 1
ATOM 71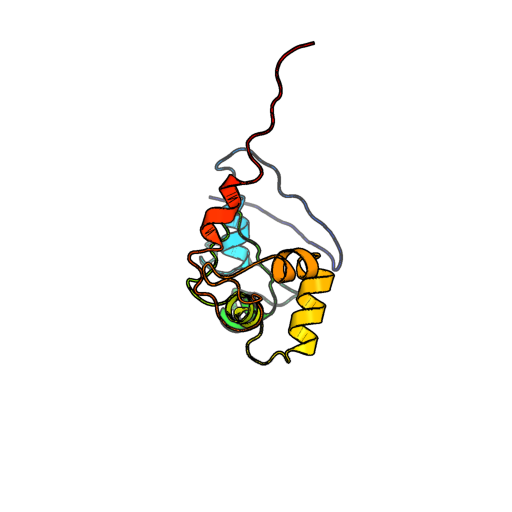3 N N . ALA A 1 95 ? 4.445 -0.187 -17.327 1.00 89.88 95 ALA A N 1
ATOM 714 C CA . ALA A 1 95 ? 4.532 0.163 -15.911 1.00 89.88 95 ALA A CA 1
ATOM 715 C C . ALA A 1 95 ? 5.832 0.920 -15.584 1.00 89.88 95 ALA A C 1
ATOM 717 O O . ALA A 1 95 ? 5.791 1.908 -14.851 1.00 89.88 95 ALA A O 1
ATOM 718 N N . ALA A 1 96 ? 6.966 0.505 -16.160 1.00 89.38 96 ALA A N 1
ATOM 719 C CA . ALA A 1 96 ? 8.244 1.195 -15.997 1.00 89.38 96 ALA A CA 1
ATOM 720 C C . ALA A 1 96 ? 8.227 2.611 -16.597 1.00 89.38 96 ALA A C 1
ATOM 722 O O . ALA A 1 96 ? 8.751 3.536 -15.978 1.00 89.38 96 ALA A O 1
ATOM 723 N N . ARG A 1 97 ? 7.581 2.814 -17.752 1.00 89.81 97 ARG A N 1
ATOM 724 C CA . ARG A 1 97 ? 7.402 4.151 -18.350 1.00 89.81 97 ARG A CA 1
ATOM 725 C C . ARG A 1 97 ? 6.537 5.057 -17.495 1.00 89.81 97 ARG A C 1
ATOM 727 O O . ARG A 1 97 ? 6.919 6.191 -17.232 1.00 89.81 97 ARG A O 1
ATOM 734 N N . ARG A 1 98 ? 5.404 4.548 -17.008 1.00 91.44 98 ARG A N 1
ATOM 735 C CA . ARG A 1 98 ? 4.503 5.299 -16.118 1.00 91.44 98 ARG A CA 1
ATOM 736 C C . ARG A 1 98 ? 5.142 5.655 -14.776 1.00 91.44 98 ARG A C 1
ATOM 738 O O . ARG A 1 98 ? 4.693 6.597 -14.135 1.00 91.44 98 ARG A O 1
ATOM 745 N N . ALA A 1 99 ? 6.151 4.896 -14.355 1.00 88.06 99 ALA A N 1
ATOM 746 C CA . ALA A 1 99 ? 6.963 5.173 -13.176 1.00 88.06 99 ALA A CA 1
ATOM 747 C C . ALA A 1 99 ? 8.201 6.041 -13.475 1.00 88.06 99 ALA A C 1
ATOM 749 O O . ALA A 1 99 ? 9.038 6.194 -12.590 1.00 88.06 99 ALA A O 1
ATOM 750 N N . GLU A 1 100 ? 8.347 6.558 -14.704 1.00 88.38 100 GLU A N 1
ATOM 751 C CA . GLU A 1 100 ? 9.516 7.329 -15.165 1.00 88.38 100 GLU A CA 1
ATOM 752 C C . GLU A 1 100 ? 10.854 6.588 -14.967 1.00 88.38 100 GLU A C 1
ATOM 754 O O . GLU A 1 100 ? 11.916 7.181 -14.794 1.00 88.38 100 GLU A O 1
ATOM 759 N N . ALA A 1 101 ? 10.806 5.255 -14.999 1.00 85.50 101 ALA A N 1
ATOM 760 C CA . ALA A 1 101 ? 11.947 4.383 -14.749 1.00 85.50 101 ALA A CA 1
ATOM 761 C C . ALA A 1 101 ? 12.512 3.735 -16.025 1.00 85.50 101 ALA A C 1
ATOM 763 O O . ALA A 1 101 ? 13.597 3.164 -15.962 1.00 85.50 101 ALA A O 1
ATOM 764 N N . ASP A 1 102 ? 11.817 3.797 -17.171 1.00 83.75 102 ASP A N 1
ATOM 765 C CA . ASP A 1 102 ? 12.231 3.124 -18.423 1.00 83.75 102 ASP A CA 1
ATOM 766 C C . ASP A 1 102 ? 13.649 3.542 -18.856 1.00 83.75 102 ASP A C 1
ATOM 768 O O . ASP A 1 102 ? 14.508 2.686 -19.073 1.00 83.75 102 ASP A O 1
ATOM 772 N N . ASP A 1 103 ? 13.939 4.845 -18.878 1.00 80.75 103 ASP A N 1
ATOM 773 C CA . ASP A 1 103 ? 15.255 5.368 -19.276 1.00 80.75 103 ASP A CA 1
ATOM 774 C C . ASP A 1 103 ? 16.365 4.944 -18.310 1.00 80.75 103 ASP A C 1
ATOM 776 O O . ASP A 1 103 ? 17.428 4.481 -18.733 1.00 80.75 103 ASP A O 1
ATOM 780 N N . PHE A 1 104 ? 16.096 5.029 -17.004 1.00 79.56 104 PHE A N 1
ATOM 781 C CA . PHE A 1 104 ? 17.023 4.572 -15.972 1.00 79.56 104 PHE A CA 1
ATOM 782 C C . PHE A 1 104 ? 17.331 3.081 -16.137 1.00 79.56 104 PHE A C 1
ATOM 784 O O . PHE A 1 104 ? 18.495 2.686 -16.145 1.00 79.56 104 PHE A O 1
ATOM 791 N N . ILE A 1 105 ? 16.302 2.254 -16.328 1.00 82.81 105 ILE A N 1
ATOM 792 C CA . ILE A 1 105 ? 16.445 0.803 -16.477 1.00 82.81 105 ILE A CA 1
ATOM 793 C C . ILE A 1 105 ? 17.236 0.452 -17.742 1.00 82.81 105 ILE A C 1
ATOM 795 O O . ILE A 1 105 ? 18.037 -0.482 -17.711 1.00 82.81 105 ILE A O 1
ATOM 799 N N . ARG A 1 106 ? 17.056 1.193 -18.840 1.00 78.38 106 ARG A N 1
ATOM 800 C CA . ARG A 1 106 ? 17.824 1.003 -20.085 1.00 78.38 106 ARG A CA 1
ATOM 801 C C . ARG A 1 106 ? 19.292 1.382 -19.941 1.00 78.38 106 ARG A C 1
ATOM 803 O O . ARG A 1 106 ? 20.136 0.735 -20.557 1.00 78.38 106 ARG A O 1
ATOM 810 N N . ALA A 1 107 ? 19.581 2.412 -19.150 1.00 76.06 107 ALA A N 1
ATOM 811 C CA . ALA A 1 107 ? 20.940 2.864 -18.870 1.00 76.06 107 ALA A CA 1
ATOM 812 C C . ALA A 1 107 ? 21.700 1.917 -17.923 1.00 76.06 107 ALA A C 1
ATOM 814 O O . ALA A 1 107 ? 22.934 1.940 -17.886 1.00 76.06 107 ALA A O 1
ATOM 815 N N . LEU A 1 108 ? 20.994 1.059 -17.175 1.00 73.00 108 LEU A N 1
ATOM 816 C CA . LEU A 1 108 ? 21.640 0.020 -16.383 1.00 73.00 108 LEU A CA 1
ATOM 817 C C . LEU A 1 108 ? 22.408 -0.931 -17.311 1.00 73.00 108 LEU A C 1
ATOM 819 O O . LEU A 1 108 ? 21.875 -1.493 -18.269 1.00 73.00 108 LEU A O 1
ATOM 823 N N . THR A 1 109 ? 23.685 -1.116 -17.001 1.00 57.78 109 THR A N 1
ATOM 824 C CA . THR A 1 109 ? 24.583 -2.017 -17.721 1.00 57.78 109 THR A CA 1
ATOM 825 C C . THR A 1 109 ? 25.136 -3.023 -16.718 1.00 57.78 109 THR A C 1
ATOM 827 O O . THR A 1 109 ? 25.556 -2.639 -15.625 1.00 57.78 109 THR A O 1
ATOM 830 N N . ASP A 1 110 ? 25.127 -4.312 -17.061 1.00 57.62 110 ASP A N 1
ATOM 831 C CA . ASP A 1 110 ? 25.829 -5.323 -16.262 1.00 57.62 110 ASP A CA 1
ATOM 832 C C . ASP A 1 110 ? 27.337 -4.978 -16.225 1.00 57.62 110 ASP A C 1
ATOM 834 O O . ASP A 1 110 ? 27.850 -4.454 -17.218 1.00 57.62 110 ASP A O 1
ATOM 838 N N . PRO A 1 111 ? 28.096 -5.279 -15.152 1.00 50.84 111 PRO A N 1
ATOM 839 C CA . PRO A 1 111 ? 29.562 -5.214 -15.167 1.00 50.84 111 PRO A CA 1
ATOM 840 C C . PRO A 1 111 ? 30.237 -5.906 -16.374 1.00 50.84 111 PRO A C 1
ATOM 842 O O . PRO A 1 111 ? 31.404 -5.635 -16.648 1.00 50.84 111 PRO A O 1
ATOM 845 N N . LYS A 1 112 ? 29.529 -6.764 -17.126 1.00 47.81 112 LYS A N 1
ATOM 846 C CA . LYS A 1 112 ? 29.981 -7.362 -18.400 1.00 47.81 112 LYS A CA 1
ATOM 847 C C . LYS A 1 112 ? 29.541 -6.626 -19.682 1.00 47.81 112 LYS A C 1
ATOM 849 O O . LYS A 1 112 ? 29.750 -7.156 -20.770 1.00 47.81 112 LYS A O 1
ATOM 854 N N . GLY A 1 113 ? 28.930 -5.443 -19.596 1.00 48.38 113 GLY A N 1
ATOM 855 C CA . GLY A 1 113 ? 28.586 -4.611 -20.761 1.00 48.38 113 GLY A CA 1
ATOM 856 C C . GLY A 1 113 ? 27.294 -4.988 -21.502 1.00 48.38 113 GLY A C 1
ATOM 857 O O . GLY A 1 113 ? 27.022 -4.437 -22.566 1.00 48.38 113 GLY A O 1
ATOM 858 N N . ALA A 1 114 ? 26.488 -5.921 -20.981 1.00 44.69 114 ALA A N 1
ATOM 859 C CA . ALA A 1 114 ? 25.218 -6.313 -21.595 1.00 44.69 114 ALA A CA 1
ATOM 860 C C . ALA A 1 114 ? 24.052 -5.439 -21.096 1.00 44.69 114 ALA A C 1
ATOM 862 O O . ALA A 1 114 ? 23.953 -5.146 -19.903 1.00 44.69 114 ALA A O 1
ATOM 863 N N . SER A 1 115 ? 23.157 -5.057 -22.015 1.00 51.62 115 SER A N 1
ATOM 864 C CA . SER A 1 115 ? 21.950 -4.269 -21.723 1.00 51.62 115 SER A CA 1
ATOM 8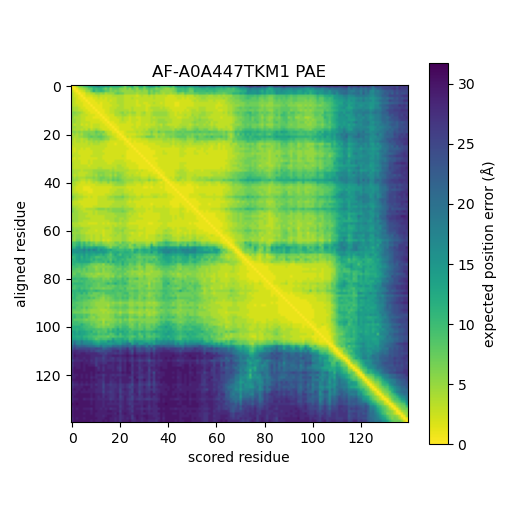65 C C . SER A 1 115 ? 21.043 -4.995 -20.712 1.00 51.62 115 SER A C 1
ATOM 867 O O . SER A 1 115 ? 20.767 -6.192 -20.860 1.00 51.62 115 SER A O 1
ATOM 869 N N . ALA A 1 116 ? 20.600 -4.275 -19.672 1.00 53.09 116 ALA A N 1
ATOM 870 C CA . ALA A 1 116 ? 19.999 -4.801 -18.436 1.00 53.09 116 ALA A CA 1
ATOM 871 C C . ALA A 1 116 ? 18.674 -5.573 -18.573 1.00 53.09 116 ALA A C 1
ATOM 873 O O . ALA A 1 116 ? 18.146 -6.074 -17.577 1.00 53.09 116 ALA A O 1
ATOM 874 N N . THR A 1 117 ? 18.130 -5.736 -19.779 1.00 48.72 117 THR A N 1
ATOM 875 C CA . THR A 1 117 ? 16.828 -6.383 -19.982 1.00 48.72 117 THR A CA 1
ATOM 876 C C . THR A 1 117 ? 16.844 -7.894 -19.719 1.00 48.72 117 THR A C 1
ATOM 878 O O . THR A 1 117 ? 15.772 -8.474 -19.561 1.00 48.72 117 THR A O 1
ATOM 881 N N . ARG A 1 118 ? 18.014 -8.563 -19.659 1.00 46.94 118 ARG A N 1
ATOM 882 C CA . ARG A 1 118 ? 18.049 -10.044 -19.689 1.00 46.94 118 ARG A CA 1
ATOM 883 C C . ARG A 1 118 ? 18.691 -10.785 -18.520 1.00 46.94 118 ARG A C 1
ATOM 885 O O . ARG A 1 118 ? 18.504 -11.994 -18.452 1.00 46.94 118 ARG A O 1
ATOM 892 N N . ARG A 1 119 ? 19.419 -10.141 -17.606 1.00 46.47 119 ARG A N 1
ATOM 893 C CA . ARG A 1 119 ? 19.951 -10.771 -16.376 1.00 46.47 119 ARG A CA 1
ATOM 894 C C . ARG A 1 119 ? 20.763 -9.736 -15.612 1.00 46.47 119 ARG A C 1
ATOM 896 O O . ARG A 1 119 ? 21.770 -9.280 -16.117 1.00 46.47 119 ARG A O 1
ATOM 903 N N . MET A 1 120 ? 20.361 -9.422 -14.391 1.00 44.75 120 MET A N 1
ATOM 904 C CA . MET A 1 120 ? 21.275 -8.930 -13.360 1.00 44.75 120 MET A CA 1
ATOM 905 C C . MET A 1 120 ? 20.818 -9.525 -12.033 1.00 44.75 120 MET A C 1
ATOM 907 O O . MET A 1 120 ? 19.638 -9.780 -11.868 1.00 44.75 120 MET A O 1
ATOM 911 N N . SER A 1 121 ? 21.707 -9.819 -11.097 1.00 42.94 121 SER A N 1
ATOM 912 C CA . SER A 1 121 ? 21.320 -10.086 -9.710 1.00 42.94 121 SER A CA 1
ATOM 913 C C . SER A 1 121 ? 21.354 -8.763 -8.945 1.00 42.94 121 SER A C 1
ATOM 915 O O . SER A 1 121 ? 22.187 -7.895 -9.203 1.00 42.94 121 SER A O 1
ATOM 917 N N . GLY A 1 122 ? 20.413 -8.572 -8.025 1.00 43.56 122 GLY A N 1
ATOM 918 C CA . GLY A 1 122 ? 20.108 -7.289 -7.381 1.00 43.56 122 GLY A CA 1
ATOM 919 C C . GLY A 1 122 ? 21.160 -6.736 -6.416 1.00 43.56 122 GLY A C 1
ATOM 920 O O . GLY A 1 122 ? 20.805 -5.978 -5.524 1.00 43.56 122 GLY A O 1
ATOM 921 N N . SER A 1 123 ? 22.442 -7.085 -6.560 1.00 42.81 123 SER A N 1
ATOM 922 C CA . SER A 1 123 ? 23.530 -6.403 -5.843 1.00 42.81 123 SER A CA 1
ATOM 923 C C . SER A 1 123 ? 23.941 -5.074 -6.492 1.00 42.81 123 SER A C 1
ATOM 925 O O . SER A 1 123 ? 24.570 -4.261 -5.828 1.00 42.81 123 SER A O 1
ATOM 927 N N . ALA A 1 124 ? 23.585 -4.823 -7.758 1.00 42.03 124 ALA A N 1
ATOM 928 C CA . ALA A 1 124 ? 23.886 -3.549 -8.429 1.00 42.03 124 ALA A CA 1
ATOM 929 C C . ALA A 1 124 ? 22.870 -2.439 -8.107 1.00 42.03 124 ALA A C 1
ATOM 931 O O . ALA A 1 124 ? 23.158 -1.258 -8.260 1.00 42.03 124 ALA A O 1
ATOM 932 N N . ALA A 1 125 ? 21.677 -2.800 -7.634 1.00 42.25 125 ALA A N 1
ATOM 933 C CA . ALA A 1 125 ? 20.618 -1.824 -7.416 1.00 42.25 125 ALA A CA 1
ATOM 934 C C . ALA A 1 125 ? 20.673 -1.172 -6.019 1.00 42.25 125 ALA A C 1
ATOM 936 O O . ALA A 1 125 ? 20.160 -0.071 -5.824 1.00 42.25 125 ALA A O 1
ATOM 937 N N . SER A 1 126 ? 21.366 -1.799 -5.062 1.00 38.34 126 SER A N 1
ATOM 938 C CA . SER A 1 126 ? 21.678 -1.210 -3.756 1.00 38.34 126 SER A CA 1
ATOM 939 C C . SER A 1 126 ? 22.826 -0.190 -3.810 1.00 38.34 126 SER A C 1
ATOM 941 O O . SER A 1 126 ? 22.854 0.713 -2.976 1.00 38.34 126 SER A O 1
ATOM 943 N N . SER A 1 127 ? 23.733 -0.251 -4.799 1.00 36.06 127 SER A N 1
ATOM 944 C CA . SER A 1 127 ? 24.839 0.719 -4.915 1.00 36.06 127 SER A CA 1
ATOM 945 C C . SER A 1 127 ? 24.440 2.062 -5.544 1.00 36.06 127 SER A C 1
ATOM 947 O O . SER A 1 127 ? 25.217 3.013 -5.491 1.00 36.06 127 SER A O 1
ATOM 949 N N . CYS A 1 128 ? 23.229 2.200 -6.094 1.00 37.84 128 CYS A N 1
ATOM 950 C CA . CYS A 1 128 ? 22.799 3.434 -6.765 1.00 37.84 128 CYS A CA 1
ATOM 951 C C . CYS A 1 128 ? 22.316 4.562 -5.832 1.00 37.84 128 CYS A C 1
ATOM 953 O O . CYS A 1 128 ? 22.074 5.662 -6.320 1.00 37.84 128 CYS A O 1
ATOM 955 N N . ARG A 1 129 ? 22.247 4.369 -4.502 1.00 35.00 129 ARG A N 1
ATOM 956 C CA . ARG A 1 129 ? 22.050 5.498 -3.559 1.00 35.00 129 ARG A CA 1
ATOM 957 C C . ARG A 1 129 ? 23.298 6.370 -3.368 1.00 35.00 129 ARG A C 1
ATOM 959 O O . ARG A 1 129 ? 23.182 7.451 -2.804 1.00 35.00 129 ARG A O 1
ATOM 966 N N . ALA A 1 130 ? 24.471 5.943 -3.842 1.00 35.16 130 ALA A N 1
ATOM 967 C CA . ALA A 1 130 ? 25.709 6.707 -3.678 1.00 35.16 130 ALA A CA 1
ATOM 968 C C . ALA A 1 130 ? 25.958 7.757 -4.782 1.00 35.16 130 ALA A C 1
ATOM 970 O O . ALA A 1 130 ? 26.777 8.648 -4.589 1.00 35.16 130 ALA A O 1
ATOM 971 N N . ALA A 1 131 ? 25.256 7.701 -5.922 1.00 36.38 131 ALA A N 1
ATOM 972 C CA . ALA A 1 131 ? 25.573 8.541 -7.087 1.00 36.38 131 ALA A CA 1
ATOM 973 C C . ALA A 1 131 ? 24.765 9.853 -7.196 1.00 36.38 131 ALA A C 1
ATOM 975 O O . ALA A 1 131 ? 24.985 10.620 -8.126 1.00 36.38 131 ALA A O 1
ATOM 976 N N . SER A 1 132 ? 23.863 10.149 -6.255 1.00 36.69 132 SER A N 1
ATOM 977 C CA . SER A 1 132 ? 23.117 11.423 -6.214 1.00 36.69 132 SER A CA 1
ATOM 978 C C . SER A 1 132 ? 23.534 12.332 -5.049 1.00 36.69 132 SER A C 1
ATOM 980 O O . SER A 1 132 ? 22.815 13.268 -4.708 1.00 36.69 132 SER A O 1
ATOM 982 N N . GLY A 1 133 ? 24.674 12.047 -4.410 1.00 37.09 133 GLY A N 1
ATOM 983 C CA . GLY A 1 133 ? 25.095 12.676 -3.157 1.00 37.09 133 GLY A CA 1
ATOM 984 C C . GLY A 1 133 ? 26.539 13.168 -3.134 1.00 37.09 133 GLY A C 1
ATOM 985 O O . GLY A 1 133 ? 27.195 12.997 -2.118 1.00 37.09 133 GLY A O 1
ATOM 986 N N . SER A 1 134 ? 27.054 13.770 -4.210 1.00 40.66 134 SER A N 1
ATOM 987 C CA . SER A 1 134 ? 28.248 14.628 -4.122 1.00 40.66 134 SER A CA 1
ATOM 988 C C . SER A 1 134 ? 28.424 15.486 -5.376 1.00 40.66 134 SER A C 1
ATOM 990 O O . SER A 1 134 ? 29.107 15.100 -6.320 1.00 40.66 134 SER A O 1
ATOM 992 N N . ALA A 1 135 ? 27.838 16.679 -5.367 1.00 31.88 135 ALA A N 1
ATOM 993 C CA . ALA A 1 135 ? 28.310 17.786 -6.191 1.00 31.88 135 ALA A CA 1
ATOM 994 C C . ALA A 1 135 ? 28.025 19.105 -5.464 1.00 31.88 135 ALA A C 1
ATOM 996 O O . ALA A 1 135 ? 27.137 19.866 -5.830 1.00 31.88 135 ALA A O 1
ATOM 997 N N . SER A 1 136 ? 28.792 19.360 -4.404 1.00 37.28 136 SER A N 1
ATOM 998 C CA . SER A 1 136 ? 29.110 20.732 -4.014 1.00 37.28 136 SER A CA 1
ATOM 999 C C . SER A 1 136 ? 30.362 21.141 -4.788 1.00 37.28 136 SER A C 1
ATOM 1001 O O . SER A 1 136 ? 31.400 20.512 -4.579 1.00 37.28 136 SER A O 1
ATOM 1003 N N . PRO A 1 137 ? 30.345 22.196 -5.613 1.00 37.44 137 PRO A N 1
ATOM 1004 C CA . PRO A 1 137 ? 31.549 22.944 -5.898 1.00 37.44 137 PRO A CA 1
ATOM 1005 C C . PRO A 1 137 ? 31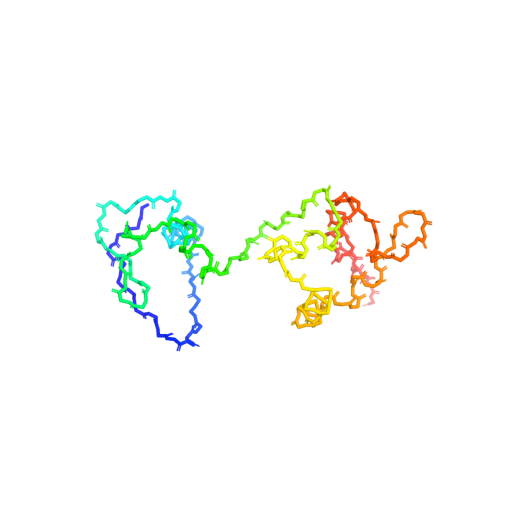.566 24.179 -5.000 1.00 37.44 137 PRO A C 1
ATOM 1007 O O . PRO A 1 137 ? 30.702 25.052 -5.048 1.00 37.44 137 PRO A O 1
ATOM 1010 N N . SER A 1 138 ? 32.571 24.223 -4.138 1.00 38.72 138 SER A N 1
ATOM 1011 C CA . SER A 1 138 ? 32.978 25.429 -3.439 1.00 38.72 138 SER A CA 1
ATOM 1012 C C . SER A 1 138 ? 33.554 26.463 -4.418 1.00 38.72 138 SER A C 1
ATOM 1014 O O . SER A 1 138 ? 34.292 26.074 -5.320 1.00 38.72 138 SER A O 1
ATOM 1016 N N . ARG A 1 139 ? 33.370 27.743 -4.069 1.00 36.28 139 ARG A N 1
ATOM 1017 C CA . ARG A 1 139 ? 34.153 28.940 -4.451 1.00 36.28 139 ARG A CA 1
ATOM 1018 C C . ARG A 1 139 ? 33.844 29.617 -5.794 1.00 36.28 139 ARG A C 1
ATOM 1020 O O . ARG A 1 139 ? 34.235 29.152 -6.858 1.00 36.28 139 ARG A O 1
ATOM 1027 N N . GLY A 1 140 ? 33.282 30.815 -5.643 1.00 35.41 140 GLY A N 1
ATOM 1028 C CA . GLY A 1 140 ? 33.474 32.020 -6.445 1.00 35.41 140 GLY A CA 1
ATOM 1029 C C . GLY A 1 140 ? 33.210 33.198 -5.525 1.00 35.41 140 GLY A C 1
ATOM 1030 O O . GLY A 1 140 ? 32.050 33.282 -5.072 1.00 35.41 140 GLY A O 1
#